Protein AF-A0A4Y2PQP3-F1 (afdb_monomer_lite)

Sequence (124 aa):
MWIKGHQGHCANERPNELVKSELLSNVIDTYCKNSIFQIRNEDESRIKEEWLHRWDNAQKVSRTKNISDKVDFNRIKGDFFIGQIFTGHGIFRAQQATLFGKNSKCQWEKTVGTAEHLIRGWGN

Structure (mmCIF, N/CA/C/O backbone):
data_AF-A0A4Y2PQP3-F1
#
_entry.id   AF-A0A4Y2PQP3-F1
#
loop_
_atom_site.group_PDB
_atom_site.id
_atom_site.type_symbol
_atom_site.label_atom_id
_atom_site.label_alt_id
_atom_site.label_comp_id
_atom_site.label_asym_id
_atom_site.label_entity_id
_atom_site.label_seq_id
_atom_site.pdbx_PDB_ins_code
_atom_site.Cartn_x
_atom_site.Cartn_y
_atom_site.Cartn_z
_atom_site.occupancy
_atom_site.B_iso_or_equiv
_atom_site.auth_seq_id
_atom_site.auth_comp_id
_atom_site.auth_asym_id
_atom_site.auth_atom_id
_atom_site.pdbx_PDB_model_num
ATOM 1 N N . MET A 1 1 ? -22.929 11.298 60.819 1.00 55.91 1 MET A N 1
ATOM 2 C CA . MET A 1 1 ? -23.173 10.483 62.029 1.00 55.91 1 MET A CA 1
ATOM 3 C C . MET A 1 1 ? -23.022 9.022 61.633 1.00 55.91 1 MET A C 1
ATOM 5 O O . MET A 1 1 ? -23.653 8.626 60.665 1.00 55.91 1 MET A O 1
ATOM 9 N N . TRP A 1 2 ? -22.137 8.263 62.281 1.00 59.28 2 TRP A N 1
ATOM 10 C CA . TRP A 1 2 ? -21.888 6.852 61.952 1.00 59.28 2 TRP A CA 1
ATOM 11 C C . TRP A 1 2 ? -22.856 5.963 62.733 1.00 59.28 2 TRP A C 1
ATOM 13 O O . TRP A 1 2 ? -22.975 6.114 63.947 1.00 59.28 2 TRP A O 1
ATOM 23 N N . ILE A 1 3 ? -23.550 5.057 62.046 1.00 62.56 3 ILE A N 1
ATOM 24 C CA . ILE A 1 3 ? -24.568 4.185 62.645 1.00 62.56 3 ILE A CA 1
ATOM 25 C C . ILE A 1 3 ? -24.053 2.743 62.608 1.00 62.56 3 ILE A C 1
ATOM 27 O O . ILE A 1 3 ? -23.620 2.259 61.564 1.00 62.56 3 ILE A O 1
ATOM 31 N N . LYS A 1 4 ? -24.065 2.058 63.759 1.00 66.25 4 LYS A N 1
ATOM 32 C CA . LYS A 1 4 ? -23.643 0.652 63.877 1.00 66.25 4 LYS A CA 1
ATOM 33 C C . LYS A 1 4 ? -24.659 -0.262 63.182 1.00 66.25 4 LYS A C 1
ATOM 35 O O . LYS A 1 4 ? -25.846 -0.197 63.479 1.00 66.25 4 LYS A O 1
ATOM 40 N N . GLY A 1 5 ? -24.179 -1.161 62.320 1.00 58.12 5 GLY A N 1
ATOM 41 C CA . GLY A 1 5 ? -24.999 -1.966 61.398 1.00 58.12 5 GLY A CA 1
ATOM 42 C C . GLY A 1 5 ? -25.974 -2.987 62.005 1.00 58.12 5 GLY A C 1
ATOM 43 O O . GLY A 1 5 ? -26.694 -3.626 61.248 1.00 58.12 5 GLY A O 1
ATOM 44 N N . HIS A 1 6 ? -26.027 -3.144 63.333 1.00 58.56 6 HIS A N 1
ATOM 45 C CA . HIS A 1 6 ? -26.894 -4.123 64.011 1.00 58.56 6 HIS A CA 1
ATOM 46 C C . HIS A 1 6 ? -28.038 -3.510 64.831 1.00 58.56 6 HIS A C 1
ATOM 48 O O . HIS A 1 6 ? -28.876 -4.249 65.338 1.00 58.56 6 HIS A O 1
ATOM 54 N N . GLN A 1 7 ? -28.115 -2.181 64.951 1.00 57.88 7 GLN A N 1
ATOM 55 C CA . GLN A 1 7 ? -29.326 -1.523 65.442 1.00 57.88 7 GLN A CA 1
ATOM 56 C C . GLN A 1 7 ? -30.191 -1.196 64.227 1.00 57.88 7 GLN A C 1
ATOM 58 O O . GLN A 1 7 ? -29.926 -0.219 63.528 1.00 57.88 7 GLN A O 1
ATOM 63 N N . GLY A 1 8 ? -31.184 -2.045 63.949 1.00 56.47 8 GLY A N 1
ATOM 64 C CA . GLY A 1 8 ? -32.215 -1.781 62.946 1.00 56.47 8 GLY A CA 1
ATOM 65 C C . GLY A 1 8 ? -32.900 -0.459 63.268 1.00 56.47 8 GLY A C 1
ATOM 66 O O . GLY A 1 8 ? -33.710 -0.372 64.187 1.00 56.47 8 GLY A O 1
ATOM 67 N N . HIS A 1 9 ? -32.488 0.600 62.579 1.00 63.19 9 HIS A N 1
ATOM 68 C CA . HIS A 1 9 ? -33.084 1.916 62.702 1.00 63.19 9 HIS A CA 1
ATOM 69 C C . HIS A 1 9 ? -33.966 2.109 61.477 1.00 63.19 9 HIS A C 1
ATOM 71 O O . HIS A 1 9 ? -33.444 2.268 60.372 1.00 63.19 9 HIS A O 1
ATOM 77 N N . CYS A 1 10 ? -35.285 2.131 61.669 1.00 67.94 10 CYS A N 1
ATOM 78 C CA . CYS A 1 10 ? -36.273 2.147 60.584 1.00 67.94 10 CYS A CA 1
ATOM 79 C C . CYS A 1 10 ? -36.042 3.302 59.588 1.00 67.94 10 CYS A C 1
ATOM 81 O O . CYS A 1 10 ? -36.317 3.189 58.397 1.00 67.94 10 CYS A O 1
ATOM 83 N N . ALA A 1 11 ? -35.461 4.419 60.050 1.00 68.12 11 ALA A N 1
ATOM 84 C CA . ALA A 1 11 ? -35.126 5.553 59.182 1.00 68.12 11 ALA A CA 1
ATOM 85 C C . ALA A 1 11 ? -33.940 5.307 58.224 1.00 68.12 11 ALA A C 1
ATOM 87 O O . ALA A 1 11 ? -33.793 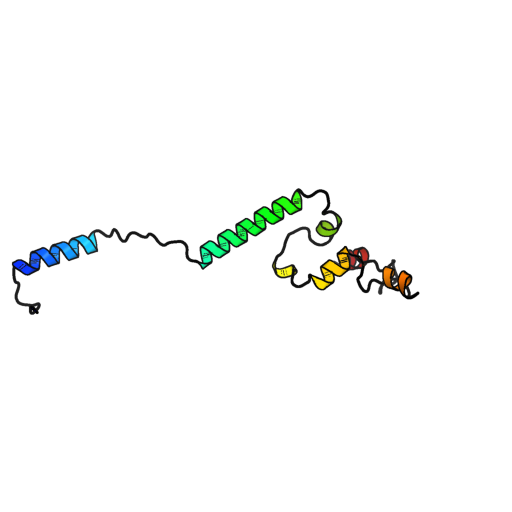6.049 57.260 1.00 68.12 11 ALA A O 1
ATOM 88 N N . ASN A 1 12 ? -33.096 4.301 58.477 1.00 68.25 12 ASN A N 1
ATOM 89 C CA . ASN A 1 12 ? -32.000 3.899 57.587 1.00 68.25 12 ASN A CA 1
ATOM 90 C C . ASN A 1 12 ? -32.387 2.725 56.674 1.00 68.25 12 ASN A C 1
ATOM 92 O O . ASN A 1 12 ? -31.719 2.472 55.676 1.00 68.25 12 ASN A O 1
ATOM 96 N N . GLU A 1 13 ? -33.478 2.025 56.978 1.00 78.12 13 GLU A N 1
ATOM 97 C CA . GLU A 1 13 ? -33.976 0.928 56.144 1.00 78.12 13 GLU A CA 1
ATOM 98 C C . GLU A 1 13 ? -34.477 1.454 54.802 1.00 78.12 13 GLU A C 1
ATOM 100 O O . GLU A 1 13 ? -34.051 0.963 53.763 1.00 78.12 13 GLU A O 1
ATOM 105 N N . ARG A 1 14 ? -35.270 2.531 54.813 1.00 78.81 14 ARG A N 1
ATOM 106 C CA . ARG A 1 14 ? -35.848 3.110 53.594 1.00 78.81 14 ARG A CA 1
ATOM 107 C C . ARG A 1 14 ? -34.796 3.675 52.619 1.00 78.81 14 ARG A C 1
ATOM 109 O O . ARG A 1 14 ? -34.879 3.355 51.437 1.00 78.81 14 ARG A O 1
ATOM 116 N N . PRO A 1 15 ? -33.769 4.435 53.053 1.00 78.81 15 PRO A N 1
ATOM 117 C CA . PRO A 1 15 ? -32.643 4.799 52.188 1.00 78.81 15 PRO A CA 1
ATOM 118 C C . PRO A 1 15 ? -31.865 3.586 51.662 1.00 78.81 15 PRO A C 1
ATOM 120 O O . PRO A 1 15 ? -31.466 3.569 50.504 1.00 78.81 15 PRO A O 1
ATOM 123 N N . ASN A 1 16 ? -31.664 2.555 52.486 1.00 78.44 16 ASN A N 1
ATOM 124 C CA . ASN A 1 16 ? -30.916 1.362 52.091 1.00 78.44 16 ASN A CA 1
ATOM 125 C C . ASN A 1 16 ? -31.695 0.490 51.091 1.00 78.44 16 ASN A C 1
ATOM 127 O O . ASN A 1 16 ? -31.105 -0.084 50.182 1.00 78.44 16 ASN A O 1
ATOM 131 N N . GLU A 1 17 ? -33.017 0.402 51.229 1.00 82.44 17 GLU A N 1
ATOM 132 C CA . GLU A 1 17 ? -33.899 -0.247 50.256 1.00 82.44 17 GLU A CA 1
ATOM 133 C C . GLU A 1 17 ? -33.916 0.491 48.921 1.00 82.44 17 GLU A C 1
ATOM 135 O O . GLU A 1 17 ? -33.873 -0.166 47.886 1.00 82.44 17 GLU A O 1
ATOM 140 N N . LEU A 1 18 ? -33.906 1.828 48.935 1.00 79.25 18 LEU A N 1
ATOM 141 C CA . LEU A 1 18 ? -33.802 2.639 47.719 1.00 79.25 18 LEU A CA 1
ATOM 142 C C . LEU A 1 18 ? -32.457 2.432 47.013 1.00 79.25 18 LEU A C 1
ATOM 144 O O . LEU A 1 18 ? -32.426 2.204 45.811 1.00 79.25 18 LEU A O 1
ATOM 148 N N . VAL A 1 19 ? -31.346 2.421 47.755 1.00 78.06 19 VAL A N 1
ATOM 149 C CA . VAL A 1 19 ? -30.020 2.138 47.178 1.00 78.06 19 VAL A CA 1
ATOM 150 C C . VAL A 1 19 ? -29.961 0.717 46.614 1.00 78.06 19 VAL A C 1
ATOM 152 O O . VAL A 1 19 ? -29.425 0.502 45.530 1.00 78.06 19 VAL A O 1
ATOM 155 N N . LYS A 1 20 ? -30.540 -0.268 47.312 1.00 79.38 20 LYS A N 1
ATOM 156 C CA . LYS A 1 20 ? -30.625 -1.650 46.822 1.00 79.38 20 LYS A CA 1
ATOM 157 C C . LYS A 1 20 ? -31.512 -1.769 45.590 1.00 79.38 20 LYS A C 1
ATOM 159 O O . LYS A 1 20 ? -31.143 -2.506 44.687 1.00 79.38 20 LYS A O 1
ATOM 164 N N . SER A 1 21 ? -32.654 -1.086 45.537 1.00 76.81 21 SER A N 1
ATOM 165 C CA . SER A 1 21 ? -33.536 -1.121 44.370 1.00 76.81 21 SER A CA 1
ATOM 166 C C . SER A 1 21 ? -32.897 -0.430 43.168 1.00 76.81 21 SER A C 1
ATOM 168 O O . SER A 1 21 ? -33.022 -0.940 42.062 1.00 76.81 21 SER A O 1
ATOM 170 N N . GLU A 1 22 ? -32.137 0.646 43.378 1.00 70.88 22 GLU A N 1
ATOM 171 C CA . GLU A 1 22 ? -31.366 1.335 42.338 1.00 70.88 22 GLU A CA 1
ATOM 172 C C . GLU A 1 22 ? -30.211 0.458 41.820 1.00 70.88 22 GLU A C 1
ATOM 174 O O . GLU A 1 22 ? -30.085 0.269 40.611 1.00 70.88 22 GLU A O 1
ATOM 179 N N . LEU A 1 23 ? -29.458 -0.202 42.711 1.00 67.38 23 LEU A N 1
ATOM 180 C CA . LEU A 1 23 ? -28.437 -1.203 42.354 1.00 67.38 23 LEU A CA 1
ATOM 181 C C . LEU A 1 23 ? -29.023 -2.424 41.628 1.00 67.38 23 LEU A C 1
ATOM 183 O O . LEU A 1 23 ? -28.416 -2.926 40.686 1.00 67.38 23 LEU A O 1
ATOM 187 N N . LEU A 1 24 ? -30.192 -2.910 42.054 1.00 67.19 24 LEU A N 1
ATOM 188 C CA . LEU A 1 24 ? -30.884 -4.050 41.440 1.00 67.19 24 LEU A CA 1
ATOM 189 C C . LEU A 1 24 ? -31.582 -3.681 40.128 1.00 67.19 24 LEU A C 1
ATOM 191 O O . LEU A 1 24 ? -31.811 -4.564 39.302 1.00 67.19 24 LEU A O 1
ATOM 195 N N . SER A 1 25 ? -31.904 -2.400 39.918 1.00 65.69 25 SER A N 1
ATOM 196 C CA . SER A 1 25 ? -32.561 -1.922 38.697 1.00 65.69 25 SER A CA 1
ATOM 197 C C . SER A 1 25 ? -31.684 -2.042 37.451 1.00 65.69 25 SER A C 1
ATOM 199 O O . SER A 1 25 ? -32.212 -1.903 36.353 1.00 65.69 25 SER A O 1
ATOM 201 N N . ASN A 1 26 ? -30.389 -2.365 37.603 1.00 57.47 26 ASN A N 1
ATOM 202 C CA . ASN A 1 26 ? -29.489 -2.833 36.543 1.00 57.47 26 ASN A CA 1
ATOM 203 C C . ASN A 1 26 ? -29.565 -2.045 35.225 1.00 57.47 26 ASN A C 1
ATOM 205 O O . ASN A 1 26 ? -29.215 -2.563 34.165 1.00 57.47 26 ASN A O 1
ATOM 209 N N . VAL A 1 27 ? -29.891 -0.754 35.286 1.00 58.06 27 VAL A N 1
ATOM 210 C CA . VAL A 1 27 ? -29.495 0.196 34.249 1.00 58.06 27 VAL A CA 1
ATOM 211 C C . VAL A 1 27 ? -28.046 0.565 34.546 1.00 58.06 27 VAL A C 1
ATOM 213 O O . VAL A 1 27 ? -27.696 1.704 34.839 1.00 58.06 27 VAL A O 1
ATOM 216 N N . ILE A 1 28 ? -27.171 -0.444 34.507 1.00 58.97 28 ILE A N 1
ATOM 217 C CA . ILE A 1 28 ? -25.797 -0.182 34.114 1.00 58.97 28 ILE A CA 1
ATOM 218 C C . ILE A 1 28 ? -25.965 0.234 32.669 1.00 58.97 28 ILE A C 1
ATOM 220 O O . ILE A 1 28 ? -26.184 -0.614 31.801 1.00 58.97 28 ILE A O 1
ATOM 224 N N . ASP A 1 29 ? -25.977 1.544 32.449 1.00 55.47 29 ASP A N 1
ATOM 225 C CA . ASP A 1 29 ? -25.942 2.120 31.123 1.00 55.47 29 ASP A CA 1
ATOM 226 C C . ASP A 1 29 ? -24.664 1.564 30.496 1.00 55.47 29 ASP A C 1
ATOM 228 O O . ASP A 1 29 ? -23.545 2.009 30.764 1.00 55.47 29 ASP A O 1
ATOM 232 N N . THR A 1 30 ? -24.810 0.460 29.764 1.00 56.62 30 THR A N 1
ATOM 233 C CA . THR A 1 30 ? -23.724 -0.300 29.144 1.00 56.62 30 THR A CA 1
ATOM 234 C C . THR A 1 30 ? -23.325 0.448 27.884 1.00 56.62 30 THR A C 1
ATOM 236 O O . THR A 1 30 ? -23.162 -0.105 26.803 1.00 56.62 30 THR A O 1
ATOM 239 N N . TYR A 1 31 ? -23.139 1.756 28.032 1.00 57.94 31 TYR A N 1
ATOM 240 C CA . TYR A 1 31 ? -22.499 2.616 27.076 1.00 57.94 31 TYR A CA 1
ATOM 241 C C . TYR A 1 31 ? -20.997 2.356 27.160 1.00 57.94 31 TYR A C 1
ATOM 243 O O . TYR A 1 31 ? -20.194 3.172 27.620 1.00 57.94 31 TYR A O 1
ATOM 251 N N . CYS A 1 32 ? -20.607 1.154 26.741 1.00 56.75 32 CYS A N 1
ATOM 252 C CA . CYS A 1 32 ? -19.225 0.860 26.441 1.00 56.75 32 CYS A CA 1
ATOM 253 C C . CYS A 1 32 ? -18.915 1.614 25.148 1.00 56.75 32 CYS A C 1
ATOM 255 O O . CYS A 1 32 ? -19.143 1.113 24.049 1.00 56.75 32 CYS A O 1
ATOM 257 N N . LYS A 1 33 ? -18.475 2.872 25.278 1.00 70.44 33 LYS A N 1
ATOM 258 C CA . LYS A 1 33 ? -17.883 3.609 24.158 1.00 70.44 33 LYS A CA 1
ATOM 259 C C . LYS A 1 33 ? -16.852 2.688 23.509 1.00 70.44 33 LYS A C 1
ATOM 261 O O . LYS A 1 33 ? -16.035 2.123 24.241 1.00 70.44 33 LYS A O 1
ATOM 266 N N . ASN A 1 34 ? -16.883 2.560 22.177 1.00 76.06 34 ASN A N 1
ATOM 267 C CA . ASN A 1 34 ? -15.839 1.852 21.436 1.00 76.06 34 ASN A CA 1
ATOM 268 C C . ASN A 1 34 ? -14.481 2.257 22.014 1.00 76.06 34 ASN A C 1
ATOM 270 O O . ASN A 1 34 ? -14.188 3.447 22.183 1.00 76.06 34 ASN A O 1
ATOM 274 N N . SER A 1 35 ? -13.671 1.268 22.379 1.00 82.56 35 SER A N 1
ATOM 275 C CA . SER A 1 35 ? -12.324 1.539 22.861 1.00 82.56 35 SER A CA 1
ATOM 276 C C . SER A 1 35 ? -11.566 2.353 21.813 1.00 82.56 35 SER A C 1
ATOM 278 O O . SER A 1 35 ? -11.782 2.205 20.609 1.00 82.56 35 SER A O 1
ATOM 280 N N . ILE A 1 36 ? -10.615 3.175 22.256 1.00 84.44 36 ILE A N 1
ATOM 281 C CA . ILE A 1 36 ? -9.730 3.921 21.347 1.00 84.44 36 ILE A CA 1
ATOM 282 C C . ILE A 1 36 ? -9.078 2.975 20.325 1.00 84.44 36 ILE A C 1
ATOM 284 O O . ILE A 1 36 ? -8.860 3.355 19.180 1.00 84.44 36 ILE A O 1
ATOM 288 N N . PHE A 1 37 ? -8.795 1.734 20.727 1.00 82.62 37 PHE A N 1
ATOM 289 C CA . PHE A 1 37 ? -8.263 0.710 19.838 1.00 82.62 37 PHE A CA 1
ATOM 290 C C . PHE A 1 37 ? -9.254 0.299 18.740 1.00 82.62 37 PHE A C 1
ATOM 292 O O . PHE A 1 37 ? -8.873 0.249 17.576 1.00 82.62 37 PHE A O 1
ATOM 299 N N . GLN A 1 38 ? -10.519 0.051 19.085 1.00 85.06 38 GLN A N 1
ATOM 300 C CA . GLN A 1 38 ? -11.563 -0.286 18.110 1.00 85.06 38 GLN A CA 1
ATOM 301 C C . GLN A 1 38 ? -11.809 0.862 17.133 1.00 85.06 38 GLN A C 1
ATOM 303 O O . GLN A 1 38 ? -11.811 0.624 15.933 1.00 85.06 38 GLN A O 1
ATOM 308 N N . ILE A 1 39 ? -11.898 2.099 17.631 1.00 87.06 39 ILE A N 1
ATOM 309 C CA . ILE A 1 39 ? -12.060 3.293 16.787 1.00 87.06 39 ILE A CA 1
ATOM 310 C C . ILE A 1 39 ? -10.884 3.418 15.812 1.00 87.06 39 ILE A C 1
ATOM 312 O O . ILE A 1 39 ? -11.085 3.626 14.621 1.00 87.06 39 ILE A O 1
ATOM 316 N N . ARG A 1 40 ? -9.646 3.234 16.292 1.00 86.56 40 ARG A N 1
ATOM 317 C CA . ARG A 1 40 ? -8.453 3.263 15.431 1.00 86.56 40 ARG A CA 1
ATOM 318 C C . ARG A 1 40 ? -8.468 2.158 14.383 1.00 86.56 40 ARG A C 1
ATOM 320 O O . ARG A 1 40 ? -8.139 2.432 13.239 1.00 86.56 40 ARG A O 1
ATOM 327 N N . ASN A 1 41 ? -8.850 0.938 14.750 1.00 86.88 41 ASN A N 1
ATOM 328 C CA . ASN A 1 41 ? -8.928 -0.171 13.800 1.00 86.88 41 ASN A CA 1
ATOM 329 C C . ASN A 1 41 ? -10.018 0.044 12.743 1.00 86.88 41 ASN A C 1
ATOM 331 O O . ASN A 1 41 ? -9.806 -0.287 11.576 1.00 86.88 41 ASN A O 1
ATOM 335 N N . GLU A 1 42 ? -11.171 0.583 13.137 1.00 90.06 42 GLU A N 1
ATOM 336 C CA . GLU A 1 42 ? -12.259 0.942 12.223 1.00 90.06 42 GLU A CA 1
ATOM 337 C C . GLU A 1 42 ? -11.812 2.038 11.252 1.00 90.06 42 GLU A C 1
ATOM 339 O O . GLU A 1 42 ? -11.958 1.878 10.039 1.00 90.06 42 GLU A O 1
ATOM 344 N N . ASP A 1 43 ? -11.191 3.106 11.759 1.00 87.06 43 ASP A N 1
ATOM 345 C CA . ASP A 1 43 ? -10.657 4.183 10.923 1.00 87.06 43 ASP A CA 1
ATOM 346 C C . ASP A 1 43 ? -9.540 3.695 9.999 1.00 87.06 43 ASP A C 1
ATOM 348 O O . ASP A 1 43 ? -9.544 4.024 8.812 1.00 87.06 43 ASP A O 1
ATOM 352 N N . GLU A 1 44 ? -8.608 2.877 10.496 1.00 84.81 44 GLU A N 1
ATOM 353 C CA . GLU A 1 44 ? -7.572 2.278 9.658 1.00 84.81 44 GLU A CA 1
ATOM 354 C C . GLU A 1 44 ? -8.196 1.460 8.532 1.00 84.81 44 GLU A C 1
ATOM 356 O O . GLU A 1 44 ? -7.826 1.660 7.378 1.00 84.81 44 GLU A O 1
ATOM 361 N N . SER A 1 45 ? -9.154 0.583 8.846 1.00 86.56 45 SER A N 1
ATOM 362 C CA . SER A 1 45 ? -9.831 -0.276 7.866 1.00 86.56 45 SER A CA 1
ATOM 363 C C . SER A 1 45 ? -10.555 0.546 6.803 1.00 86.56 45 SER A C 1
ATOM 365 O O . SER A 1 45 ? -10.350 0.316 5.611 1.00 86.56 45 SER A O 1
ATOM 367 N N . ARG A 1 46 ? -11.303 1.574 7.221 1.00 88.81 46 ARG A N 1
ATOM 368 C CA . ARG A 1 46 ? -11.990 2.505 6.320 1.00 88.81 46 ARG A CA 1
ATOM 369 C C . ARG A 1 46 ? -11.016 3.228 5.394 1.00 88.81 46 ARG A C 1
ATOM 371 O O . ARG A 1 46 ? -11.250 3.308 4.191 1.00 88.81 46 ARG A O 1
ATOM 378 N N . ILE A 1 47 ? -9.894 3.714 5.927 1.00 85.75 47 ILE A N 1
ATOM 379 C CA . ILE A 1 47 ? -8.847 4.350 5.119 1.00 85.75 47 ILE A CA 1
ATOM 380 C C . ILE A 1 47 ? -8.274 3.352 4.104 1.00 85.75 47 ILE A C 1
ATOM 382 O O . ILE A 1 47 ? -8.076 3.729 2.948 1.00 85.75 47 ILE A O 1
ATOM 386 N N . LYS A 1 48 ? -8.037 2.084 4.484 1.00 82.50 48 LYS A N 1
ATOM 387 C CA . LYS A 1 48 ? -7.547 1.062 3.535 1.00 82.50 48 LYS A CA 1
ATOM 388 C C . LYS A 1 48 ? -8.541 0.839 2.402 1.00 82.50 48 LYS A C 1
ATOM 390 O O . LYS A 1 48 ? -8.125 0.797 1.248 1.00 82.50 48 LYS A O 1
ATOM 395 N N . GLU A 1 49 ? -9.824 0.711 2.720 1.00 86.62 49 GLU A N 1
ATOM 396 C CA . GLU A 1 49 ? -10.888 0.481 1.739 1.00 86.62 49 GLU A CA 1
ATOM 397 C C . GLU A 1 49 ? -11.048 1.656 0.776 1.00 86.62 49 GLU A C 1
ATOM 399 O O . GLU A 1 49 ? -11.051 1.458 -0.438 1.00 86.62 49 GLU A O 1
ATOM 404 N N . GLU A 1 50 ? -11.104 2.889 1.286 1.00 86.88 50 GLU A N 1
ATOM 405 C CA . GLU A 1 50 ? -11.173 4.082 0.439 1.00 86.88 50 GLU A CA 1
ATOM 406 C C . GLU A 1 50 ? -9.949 4.186 -0.480 1.00 86.88 50 GLU A C 1
ATOM 408 O O . GLU A 1 50 ? -10.061 4.576 -1.648 1.00 86.88 50 GLU A O 1
ATOM 413 N N . TRP A 1 51 ? -8.770 3.835 0.035 1.00 82.00 51 TRP A N 1
ATOM 414 C CA . TRP A 1 51 ? -7.534 3.907 -0.731 1.00 82.00 51 TRP A CA 1
ATOM 415 C C . TRP A 1 51 ? -7.450 2.804 -1.792 1.00 82.00 51 TRP A C 1
ATOM 417 O O . TRP A 1 51 ? -7.097 3.106 -2.931 1.00 82.00 51 TRP A O 1
ATOM 427 N N . LEU A 1 52 ? -7.872 1.575 -1.476 1.00 82.94 52 LEU A N 1
ATOM 428 C CA . LEU A 1 52 ? -8.047 0.481 -2.440 1.00 82.94 52 LEU A CA 1
ATOM 429 C C . LEU A 1 52 ? -9.056 0.846 -3.530 1.00 82.94 52 LEU A C 1
ATOM 431 O O . LEU A 1 52 ? -8.771 0.697 -4.713 1.00 82.94 52 LEU A O 1
ATOM 435 N N . HIS A 1 53 ? -10.203 1.408 -3.156 1.00 84.81 53 HIS A N 1
ATOM 436 C CA . HIS A 1 53 ? -11.212 1.829 -4.119 1.00 84.81 53 HIS A CA 1
ATOM 437 C C 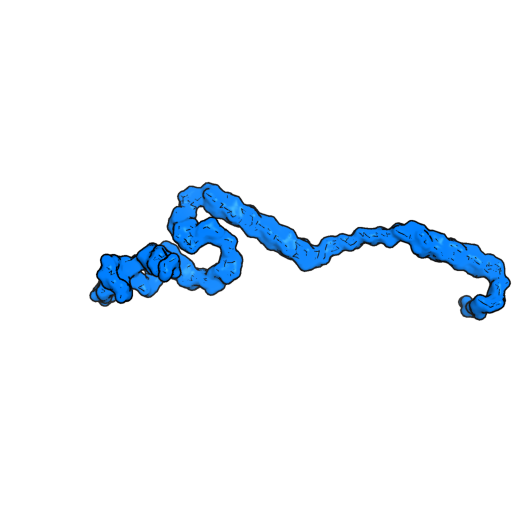. HIS A 1 53 ? -10.665 2.899 -5.078 1.00 84.81 53 HIS A C 1
ATOM 439 O O . HIS A 1 53 ? -10.861 2.824 -6.292 1.00 84.81 53 HIS A O 1
ATOM 445 N N . ARG A 1 54 ? -9.931 3.896 -4.566 1.00 83.12 54 ARG A N 1
ATOM 446 C CA . ARG A 1 54 ? -9.265 4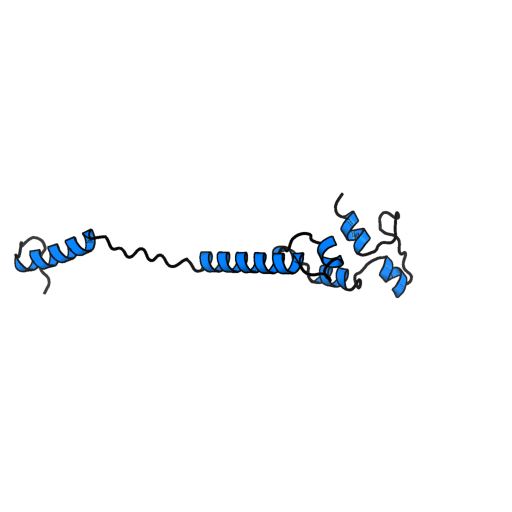.902 -5.414 1.00 83.12 54 ARG A CA 1
ATOM 447 C C . ARG A 1 54 ? -8.180 4.278 -6.288 1.00 83.12 54 ARG A C 1
ATOM 449 O O . ARG A 1 54 ? -8.052 4.658 -7.448 1.00 83.12 54 ARG A O 1
ATOM 456 N N . TRP A 1 55 ? -7.417 3.336 -5.744 1.00 78.31 55 TRP A N 1
ATOM 457 C CA . TRP A 1 55 ? -6.379 2.604 -6.460 1.00 78.31 55 TRP A CA 1
ATOM 458 C C . TRP A 1 55 ? -6.949 1.827 -7.647 1.00 78.31 55 TRP A C 1
ATOM 460 O O . TRP A 1 55 ? -6.460 1.962 -8.771 1.00 78.31 55 TRP A O 1
ATOM 470 N N . ASP A 1 56 ? -8.032 1.083 -7.435 1.00 80.44 56 ASP A N 1
ATOM 471 C CA . ASP A 1 56 ? -8.683 0.281 -8.467 1.00 80.44 56 ASP A CA 1
ATOM 472 C C . ASP A 1 56 ? -9.263 1.141 -9.589 1.00 80.44 56 ASP A C 1
ATOM 474 O O . ASP A 1 56 ? -9.083 0.813 -10.763 1.00 80.44 56 ASP A O 1
ATOM 478 N N . ASN A 1 57 ? -9.824 2.300 -9.254 1.00 82.06 57 ASN A N 1
ATOM 479 C CA . ASN A 1 57 ? -10.439 3.203 -10.226 1.00 82.06 57 ASN A CA 1
ATOM 480 C C . ASN A 1 57 ? -9.461 4.162 -10.926 1.00 82.06 57 ASN A C 1
ATOM 482 O O . ASN A 1 57 ? -9.834 4.854 -11.876 1.00 82.06 57 ASN A O 1
ATOM 486 N N . ALA A 1 58 ? -8.205 4.245 -10.491 1.00 75.44 58 ALA A N 1
ATOM 487 C CA . ALA A 1 58 ? -7.275 5.217 -11.044 1.00 75.44 58 ALA A CA 1
ATOM 488 C C . ALA A 1 58 ? -6.648 4.741 -12.377 1.00 75.44 58 ALA A C 1
ATOM 490 O O . ALA A 1 58 ? -5.891 3.771 -12.442 1.00 75.44 58 ALA A O 1
ATOM 491 N N . GLN A 1 59 ? -6.918 5.487 -13.457 1.00 67.25 59 GLN A N 1
ATOM 492 C CA . GLN A 1 59 ? -6.456 5.188 -14.827 1.00 67.25 59 GLN A CA 1
ATOM 493 C C . GLN A 1 59 ? -4.927 5.243 -15.016 1.00 67.25 59 GLN A C 1
ATOM 4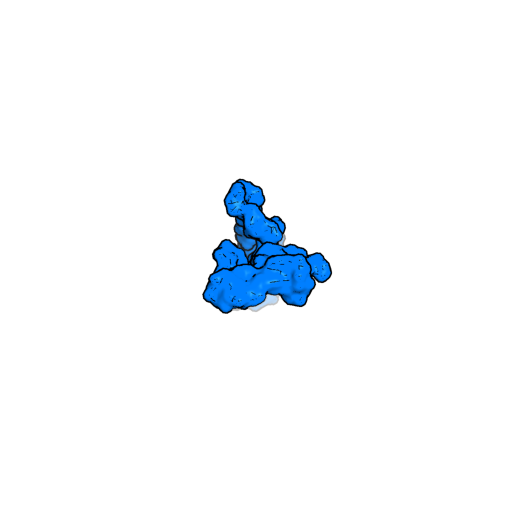95 O O . GLN A 1 59 ? -4.389 4.576 -15.896 1.00 67.25 59 GLN A O 1
ATOM 500 N N . LYS A 1 60 ? -4.205 6.039 -14.214 1.00 62.41 60 LYS A N 1
ATOM 501 C CA . LYS A 1 60 ? -2.757 6.301 -14.385 1.00 62.41 60 LYS A CA 1
ATOM 502 C C . LYS A 1 60 ? -1.837 5.368 -13.589 1.00 62.41 60 LYS A C 1
ATOM 504 O O . LYS A 1 60 ? -0.626 5.561 -13.579 1.00 62.41 60 LYS A O 1
ATOM 509 N N . VAL A 1 61 ? -2.388 4.354 -12.929 1.00 58.91 61 VAL A N 1
ATOM 510 C CA . VAL A 1 61 ? -1.673 3.554 -11.919 1.00 58.91 61 VAL A CA 1
ATOM 511 C C . VAL A 1 61 ? -1.120 2.247 -12.498 1.00 58.91 61 VAL A C 1
ATOM 513 O O . VAL A 1 61 ? -0.646 1.402 -11.752 1.00 58.91 61 VAL A O 1
ATOM 516 N N . SER A 1 62 ? -1.142 2.044 -13.824 1.00 61.62 62 SER A N 1
ATOM 517 C CA . SER A 1 62 ? -0.819 0.730 -14.416 1.00 61.62 62 SER A CA 1
ATOM 518 C C . SER A 1 62 ? 0.575 0.212 -14.043 1.00 61.62 62 SER A C 1
ATOM 520 O O . SER A 1 62 ? 0.728 -0.971 -13.755 1.00 61.62 62 SER A O 1
ATOM 522 N N . ARG A 1 63 ? 1.586 1.090 -13.952 1.00 57.28 63 ARG A N 1
ATOM 523 C CA . ARG A 1 63 ? 2.937 0.688 -13.521 1.00 57.28 63 ARG A CA 1
ATOM 524 C C . ARG A 1 63 ? 2.982 0.271 -12.053 1.00 57.28 63 ARG A C 1
ATOM 526 O O . ARG A 1 63 ? 3.668 -0.682 -11.722 1.00 57.28 63 ARG A O 1
ATOM 533 N N . THR A 1 64 ? 2.267 0.984 -11.192 1.00 59.75 64 THR A N 1
ATOM 534 C CA . THR A 1 64 ? 2.194 0.787 -9.737 1.00 59.75 64 THR A CA 1
ATOM 535 C C . THR A 1 64 ? 1.389 -0.475 -9.400 1.00 59.75 64 THR A C 1
ATOM 537 O O . THR A 1 64 ? 1.821 -1.268 -8.566 1.00 59.75 64 THR A O 1
ATOM 540 N N . LYS A 1 65 ? 0.279 -0.711 -10.116 1.00 65.50 65 LYS A N 1
ATOM 541 C CA . LYS A 1 65 ? -0.553 -1.922 -10.026 1.00 65.50 65 LYS A CA 1
ATOM 542 C C . LYS A 1 65 ? 0.220 -3.187 -10.378 1.00 65.50 65 LYS A C 1
ATOM 544 O O . LYS A 1 65 ? 0.194 -4.132 -9.607 1.00 65.50 65 LYS A O 1
ATOM 549 N N . ASN A 1 66 ? 1.017 -3.163 -11.449 1.00 65.12 66 ASN A N 1
ATOM 550 C CA . ASN A 1 66 ? 1.846 -4.312 -11.841 1.00 65.12 66 ASN A CA 1
ATOM 551 C C . ASN A 1 66 ? 2.863 -4.754 -10.763 1.00 65.12 66 ASN A C 1
ATOM 553 O O . ASN A 1 66 ? 3.432 -5.837 -10.869 1.00 65.12 66 ASN A O 1
ATOM 557 N N . ILE A 1 67 ? 3.146 -3.908 -9.765 1.00 63.53 67 ILE A N 1
ATOM 558 C CA . ILE A 1 67 ? 4.109 -4.169 -8.680 1.00 63.53 67 ILE A CA 1
ATOM 559 C C . ILE A 1 67 ? 3.390 -4.607 -7.392 1.00 63.53 67 ILE A C 1
ATOM 561 O O . ILE A 1 67 ? 3.966 -5.297 -6.541 1.00 63.53 67 ILE A O 1
ATOM 565 N N . SER A 1 68 ? 2.137 -4.185 -7.222 1.00 62.72 68 SER A N 1
ATOM 566 C CA . SER A 1 68 ? 1.300 -4.529 -6.079 1.00 62.72 68 SER A CA 1
ATOM 567 C C . SER A 1 68 ? -0.169 -4.464 -6.489 1.00 62.72 68 SER A C 1
ATOM 569 O O . SER A 1 68 ? -0.739 -3.379 -6.609 1.00 62.72 68 SER A O 1
ATOM 571 N N . ASP A 1 69 ? -0.788 -5.632 -6.656 1.00 65.94 69 ASP A N 1
ATOM 572 C CA . ASP A 1 69 ? -2.227 -5.734 -6.937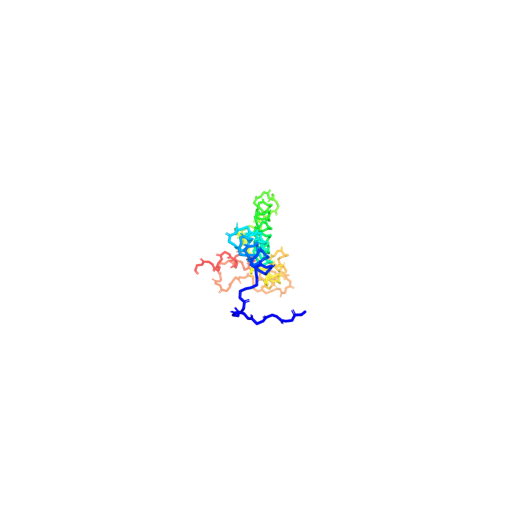 1.00 65.94 69 ASP A CA 1
ATOM 573 C C . ASP A 1 69 ? -3.081 -5.256 -5.758 1.00 65.94 69 ASP A C 1
ATOM 575 O O . ASP A 1 69 ? -4.222 -4.844 -5.941 1.00 65.94 69 ASP A O 1
ATOM 579 N N . LYS A 1 70 ? -2.528 -5.277 -4.540 1.00 67.44 70 LYS A N 1
ATOM 580 C CA . LYS A 1 70 ? -3.184 -4.772 -3.332 1.00 67.44 70 LYS A CA 1
ATOM 581 C C . LYS A 1 70 ? -2.348 -3.700 -2.656 1.00 67.44 70 LYS A C 1
ATOM 583 O O . LYS A 1 70 ? -1.115 -3.757 -2.629 1.00 67.44 70 LYS A O 1
ATOM 588 N N . VAL A 1 71 ? -3.058 -2.746 -2.076 1.00 64.56 71 VAL A N 1
ATOM 589 C CA . VAL A 1 71 ? -2.527 -1.745 -1.161 1.00 64.56 71 VAL A CA 1
ATOM 590 C C . VAL A 1 71 ? -2.145 -2.427 0.156 1.00 64.56 71 VAL A C 1
ATOM 592 O O . VAL A 1 71 ? -2.995 -3.016 0.820 1.00 64.56 71 VAL A O 1
ATOM 595 N N . ASP A 1 72 ? -0.873 -2.335 0.543 1.00 67.06 72 ASP A N 1
ATOM 596 C CA . ASP A 1 72 ? -0.376 -2.827 1.831 1.00 67.06 72 ASP A CA 1
ATOM 597 C C . ASP A 1 72 ? 0.457 -1.743 2.526 1.00 67.06 72 ASP A C 1
ATOM 599 O O . ASP A 1 72 ? 1.491 -1.305 2.020 1.00 67.06 72 ASP A O 1
ATOM 603 N N . PHE A 1 73 ? 0.006 -1.326 3.710 1.00 59.78 73 PHE A N 1
ATOM 604 C CA . PHE A 1 73 ? 0.653 -0.299 4.528 1.00 59.78 73 PHE A CA 1
ATOM 605 C C . PHE A 1 73 ? 1.940 -0.794 5.198 1.00 59.78 73 PHE A C 1
ATOM 607 O O . PHE A 1 73 ? 2.825 0.009 5.488 1.00 59.78 73 PHE A O 1
ATOM 614 N N . ASN A 1 74 ? 2.100 -2.108 5.389 1.00 62.97 74 ASN A N 1
ATOM 615 C CA . ASN A 1 74 ? 3.338 -2.683 5.920 1.00 62.97 74 ASN A CA 1
ATOM 616 C C . ASN A 1 74 ? 4.480 -2.618 4.894 1.00 62.97 74 ASN A C 1
ATOM 618 O O . ASN A 1 74 ? 5.657 -2.618 5.258 1.00 62.97 74 ASN A O 1
ATOM 622 N N . ARG A 1 75 ? 4.131 -2.520 3.606 1.00 56.78 75 ARG A N 1
ATOM 623 C CA . ARG A 1 75 ? 5.063 -2.548 2.473 1.00 56.78 75 ARG A CA 1
ATOM 624 C C . ARG A 1 75 ? 5.704 -1.187 2.171 1.00 56.78 75 ARG A C 1
ATOM 626 O O . ARG A 1 75 ? 6.739 -1.130 1.512 1.00 56.78 75 ARG A O 1
ATOM 633 N N . ILE A 1 76 ? 5.140 -0.098 2.698 1.00 53.59 76 ILE A N 1
ATOM 634 C CA . ILE A 1 76 ? 5.533 1.291 2.387 1.00 53.59 76 ILE A CA 1
ATOM 635 C C . ILE A 1 76 ? 6.841 1.715 3.089 1.00 53.59 76 ILE A C 1
ATOM 637 O O . ILE A 1 76 ? 7.507 2.646 2.660 1.00 53.59 76 ILE A O 1
ATOM 641 N N . LYS A 1 77 ? 7.373 0.949 4.056 1.00 48.59 77 LYS A N 1
ATOM 642 C CA . LYS A 1 77 ? 8.772 1.158 4.508 1.00 48.59 77 LYS A CA 1
ATOM 643 C C . LYS A 1 77 ? 9.825 0.842 3.421 1.00 48.59 77 LYS A C 1
ATOM 645 O O . LYS A 1 77 ? 11.001 1.137 3.611 1.00 48.59 77 LYS A O 1
ATOM 650 N N . GLY A 1 78 ? 9.408 0.302 2.270 1.00 52.19 78 GLY A N 1
ATOM 651 C CA . GLY A 1 78 ? 10.192 0.179 1.037 1.00 52.19 78 GLY A CA 1
ATOM 652 C C . GLY A 1 78 ? 10.159 1.407 0.110 1.00 52.19 78 GLY A C 1
ATOM 653 O O . GLY A 1 78 ? 10.616 1.290 -1.028 1.00 52.19 78 GLY A O 1
ATOM 654 N N . ASP A 1 79 ? 9.646 2.562 0.554 1.00 56.69 79 ASP A N 1
ATOM 655 C CA . ASP A 1 79 ? 9.479 3.792 -0.246 1.00 56.69 79 ASP A CA 1
ATOM 656 C C . ASP A 1 79 ? 10.730 4.228 -1.020 1.00 56.69 79 ASP A C 1
ATOM 658 O O . ASP A 1 79 ? 10.624 4.737 -2.137 1.00 56.69 79 ASP A O 1
ATOM 662 N N . PHE A 1 80 ? 11.926 3.957 -0.488 1.00 54.91 80 PHE A N 1
ATOM 663 C CA . PHE A 1 80 ? 13.174 4.205 -1.208 1.00 54.91 80 PHE A CA 1
ATOM 664 C C . PHE A 1 80 ? 13.273 3.362 -2.488 1.00 54.91 80 PHE A C 1
ATOM 666 O O . PHE A 1 80 ? 13.473 3.900 -3.574 1.00 54.91 80 PHE A O 1
ATOM 673 N N . PHE A 1 81 ? 13.076 2.045 -2.398 1.00 59.09 81 PHE A N 1
ATOM 674 C CA . PHE A 1 81 ? 13.152 1.148 -3.555 1.00 59.09 81 PHE A CA 1
ATOM 675 C C . PHE A 1 81 ? 11.965 1.325 -4.501 1.00 59.09 81 PHE A C 1
ATOM 677 O O . PHE A 1 81 ? 12.133 1.260 -5.716 1.00 59.09 81 PHE A O 1
ATOM 684 N N . ILE A 1 82 ? 10.781 1.612 -3.963 1.00 66.62 82 ILE A N 1
ATOM 685 C CA . ILE A 1 82 ? 9.575 1.876 -4.746 1.00 66.62 82 ILE A CA 1
ATOM 686 C C . ILE A 1 82 ? 9.724 3.178 -5.551 1.00 66.62 82 ILE A C 1
ATOM 688 O O . ILE A 1 82 ? 9.470 3.190 -6.757 1.00 66.62 82 ILE A O 1
ATOM 692 N N . GLY A 1 83 ? 10.228 4.252 -4.936 1.00 67.00 83 GLY A N 1
ATOM 693 C CA . GLY A 1 83 ? 10.532 5.504 -5.632 1.00 67.00 83 GLY A CA 1
ATOM 694 C C . GLY A 1 83 ? 11.590 5.329 -6.727 1.00 67.00 83 GLY A C 1
ATOM 695 O O . GLY A 1 83 ? 11.453 5.883 -7.820 1.00 67.00 83 GLY A O 1
ATOM 696 N N . GLN A 1 84 ? 12.606 4.498 -6.481 1.00 70.62 84 GLN A N 1
ATOM 697 C CA . GLN A 1 84 ? 13.642 4.150 -7.461 1.00 70.62 84 GLN A CA 1
ATOM 698 C C . GLN A 1 84 ? 13.073 3.330 -8.632 1.00 70.62 84 GLN A C 1
ATOM 700 O O . GLN A 1 84 ? 13.430 3.575 -9.782 1.00 70.62 84 GLN A O 1
ATOM 705 N N . ILE A 1 85 ? 12.145 2.404 -8.368 1.00 69.12 85 ILE A N 1
ATOM 706 C CA . ILE A 1 85 ? 11.413 1.654 -9.398 1.00 69.12 85 ILE A CA 1
ATOM 707 C C . ILE A 1 85 ? 10.537 2.594 -10.244 1.00 69.12 85 ILE A C 1
ATOM 709 O O . ILE A 1 85 ? 10.554 2.489 -11.470 1.00 69.12 85 ILE A O 1
ATOM 713 N N . PHE A 1 86 ? 9.809 3.534 -9.626 1.00 64.44 86 PHE A N 1
ATOM 714 C CA . PHE A 1 86 ? 8.900 4.436 -10.349 1.00 64.44 86 PHE A CA 1
ATOM 715 C C . PHE A 1 86 ? 9.599 5.457 -11.221 1.00 64.44 86 PHE A C 1
ATOM 717 O O . PHE A 1 86 ? 9.201 5.677 -12.364 1.00 64.44 86 PHE A O 1
ATOM 724 N N . THR A 1 87 ? 10.644 6.072 -10.684 1.00 68.38 87 THR A N 1
ATOM 725 C CA . THR A 1 87 ? 11.481 6.997 -11.450 1.00 68.38 87 THR A CA 1
ATOM 726 C C . THR A 1 87 ? 12.323 6.247 -12.475 1.00 68.38 87 THR A C 1
ATOM 728 O O . THR A 1 87 ? 12.800 6.835 -13.437 1.00 68.38 87 THR A O 1
ATOM 731 N N . GLY A 1 88 ? 12.508 4.939 -12.286 1.00 63.22 88 GLY A N 1
ATOM 732 C CA . GLY A 1 88 ? 13.501 4.161 -12.998 1.00 63.22 88 GLY A CA 1
ATOM 733 C C . GLY A 1 88 ? 14.920 4.468 -12.533 1.00 63.22 88 GLY A C 1
ATOM 734 O O . GLY A 1 88 ? 15.804 3.774 -13.000 1.00 63.22 88 GLY A O 1
ATOM 735 N N . HIS A 1 89 ? 15.140 5.420 -11.610 1.00 69.56 89 HIS A N 1
ATOM 736 C CA . HIS A 1 89 ? 16.452 5.920 -11.160 1.00 69.56 89 HIS A CA 1
ATOM 737 C C . HIS A 1 89 ? 17.214 4.959 -10.226 1.00 69.56 89 HIS A C 1
ATOM 739 O O . HIS A 1 89 ? 18.209 5.341 -9.612 1.00 69.56 89 HIS A O 1
ATOM 745 N N . GLY A 1 90 ? 16.742 3.717 -10.108 1.00 68.38 90 GLY A N 1
ATOM 746 C CA . GLY A 1 90 ? 17.401 2.642 -9.374 1.00 68.38 90 GLY A CA 1
ATOM 747 C C . GLY A 1 90 ? 18.747 2.222 -9.950 1.00 68.38 90 GLY A C 1
ATOM 748 O O . GLY A 1 90 ? 19.101 2.524 -11.089 1.00 68.38 90 GLY A O 1
ATOM 749 N N . ILE A 1 91 ? 19.469 1.399 -9.187 1.00 71.38 91 ILE A N 1
ATOM 750 C CA . ILE A 1 91 ? 20.666 0.665 -9.635 1.00 71.38 91 ILE A CA 1
ATOM 751 C C . ILE A 1 91 ? 20.245 -0.468 -10.601 1.00 71.38 91 ILE A C 1
ATOM 753 O O . ILE A 1 91 ? 20.548 -1.643 -10.408 1.00 71.38 91 ILE A O 1
ATOM 757 N N . PHE A 1 92 ? 19.491 -0.134 -11.647 1.00 82.88 92 PHE A N 1
ATOM 758 C CA . PHE A 1 92 ? 19.068 -1.065 -12.684 1.00 82.88 92 PHE A CA 1
ATOM 759 C C . PHE A 1 92 ? 20.131 -1.136 -13.771 1.00 82.88 92 PHE A C 1
ATOM 761 O O . PHE A 1 92 ? 20.643 -0.111 -14.225 1.00 82.88 92 PHE A O 1
ATOM 768 N N . ARG A 1 93 ? 20.435 -2.350 -14.240 1.00 83.12 93 ARG A N 1
ATOM 769 C CA . ARG A 1 93 ? 21.466 -2.605 -15.262 1.00 83.12 93 ARG A CA 1
ATOM 770 C C . ARG A 1 93 ? 21.227 -1.774 -16.524 1.00 83.12 93 ARG A C 1
ATOM 772 O O . ARG A 1 93 ? 22.171 -1.236 -17.087 1.00 83.12 93 ARG A O 1
ATOM 779 N N . ALA A 1 94 ? 19.965 -1.612 -16.927 1.00 84.31 94 ALA A N 1
ATOM 780 C CA . ALA A 1 94 ? 19.579 -0.800 -18.082 1.00 84.31 94 ALA A CA 1
ATOM 781 C C . ALA A 1 94 ? 19.989 0.679 -17.941 1.00 84.31 94 ALA A C 1
ATOM 783 O O . ALA A 1 94 ? 20.552 1.276 -18.860 1.00 84.31 94 ALA A O 1
ATOM 784 N N . GLN A 1 95 ? 19.749 1.264 -16.767 1.00 82.12 95 GLN A N 1
ATOM 785 C CA . GLN A 1 95 ? 20.138 2.643 -16.492 1.00 82.12 95 GLN A CA 1
ATOM 786 C C . GLN A 1 95 ? 21.641 2.787 -16.295 1.00 82.12 95 GLN A C 1
ATOM 788 O O . GLN A 1 95 ? 22.241 3.725 -16.809 1.00 82.12 95 GLN A O 1
ATOM 793 N N . GLN A 1 96 ? 22.273 1.836 -15.611 1.00 84.31 96 GLN A N 1
ATOM 794 C CA . GLN A 1 96 ? 23.720 1.840 -15.437 1.00 84.31 96 GLN A CA 1
ATOM 795 C C . GLN A 1 96 ? 24.478 1.694 -16.760 1.00 84.31 96 GLN A C 1
ATOM 797 O O . GLN A 1 96 ? 25.567 2.246 -16.900 1.00 84.31 96 GLN A O 1
ATOM 802 N N . ALA A 1 97 ? 23.911 0.980 -17.731 1.00 87.50 97 ALA A N 1
ATOM 803 C CA . ALA A 1 97 ? 24.441 0.922 -19.086 1.00 87.50 97 ALA A CA 1
ATOM 804 C C . ALA A 1 97 ? 24.366 2.280 -19.786 1.00 87.50 97 ALA A C 1
ATOM 806 O O . ALA A 1 97 ? 25.329 2.702 -20.414 1.00 87.50 97 ALA A O 1
ATOM 807 N N . THR A 1 98 ? 23.252 2.990 -19.609 1.00 85.19 98 THR A N 1
ATOM 808 C CA . THR A 1 98 ? 23.032 4.308 -20.220 1.00 85.19 98 THR A CA 1
ATOM 809 C C . THR A 1 98 ? 23.912 5.390 -19.587 1.00 85.19 98 THR A C 1
ATOM 811 O O . THR A 1 98 ? 24.489 6.204 -20.296 1.00 85.19 98 THR A O 1
ATOM 814 N N . LEU A 1 99 ? 24.038 5.397 -18.256 1.00 83.00 99 LEU A N 1
ATOM 815 C CA . LEU A 1 99 ? 24.742 6.446 -17.509 1.00 83.00 99 LEU A CA 1
ATOM 816 C C . LEU A 1 99 ? 26.245 6.184 -17.354 1.00 83.00 99 LEU A C 1
ATOM 818 O O . LEU A 1 99 ? 27.025 7.126 -17.281 1.00 83.00 99 LEU A O 1
ATOM 822 N N . PHE A 1 100 ? 26.655 4.915 -17.274 1.00 85.56 100 PHE A N 1
ATOM 823 C CA . PHE A 1 100 ? 28.027 4.530 -16.920 1.00 85.56 100 PHE A CA 1
ATOM 824 C C . PHE A 1 100 ? 28.646 3.508 -17.887 1.00 85.56 100 PHE A C 1
ATOM 826 O O . PHE A 1 100 ? 29.701 2.957 -17.578 1.00 85.56 100 PHE A O 1
ATOM 833 N N . GLY A 1 101 ? 27.991 3.187 -19.011 1.00 87.19 101 GLY A N 1
ATOM 834 C CA . GLY A 1 101 ? 28.509 2.233 -20.002 1.00 87.19 101 GLY A CA 1
ATOM 835 C C . GLY A 1 101 ? 28.639 0.790 -19.496 1.00 87.19 101 GLY A C 1
ATOM 836 O O . GLY A 1 101 ? 29.374 -0.007 -20.072 1.00 87.19 101 GLY A O 1
ATOM 837 N N . LYS A 1 102 ? 27.967 0.439 -18.391 1.00 87.12 102 LYS A N 1
ATOM 838 C CA . LYS A 1 102 ? 28.011 -0.916 -17.817 1.00 87.12 102 LYS A CA 1
ATOM 839 C C . LYS A 1 102 ? 27.214 -1.920 -18.657 1.00 87.12 102 LYS A C 1
ATOM 841 O O . LYS A 1 102 ? 26.392 -1.557 -19.490 1.00 87.12 102 LYS A O 1
ATOM 846 N N . ASN A 1 103 ? 27.410 -3.212 -18.392 1.00 85.38 103 ASN A N 1
ATOM 847 C CA . ASN A 1 103 ? 26.598 -4.259 -19.012 1.00 85.38 103 ASN A CA 1
ATOM 848 C C . ASN A 1 103 ? 25.114 -4.109 -18.615 1.00 85.38 103 ASN A C 1
ATOM 850 O O . ASN A 1 103 ? 24.782 -4.058 -17.427 1.00 85.38 103 ASN A O 1
ATOM 854 N N . SER A 1 104 ? 24.236 -4.058 -19.620 1.00 86.31 104 SER A N 1
ATOM 855 C CA . SER A 1 104 ? 22.787 -3.904 -19.466 1.00 86.31 104 SER A CA 1
ATOM 856 C C . SER A 1 104 ? 22.058 -5.207 -19.131 1.00 86.31 104 SER A C 1
ATOM 858 O O . SER A 1 104 ? 20.888 -5.165 -18.741 1.00 86.31 104 SER A O 1
ATOM 860 N N . LYS A 1 105 ? 22.715 -6.364 -19.260 1.00 85.62 105 LYS A N 1
ATOM 861 C CA . LYS A 1 105 ? 22.118 -7.677 -19.004 1.00 85.62 105 LYS A CA 1
ATOM 862 C C . LYS A 1 105 ? 21.840 -7.900 -17.518 1.00 85.62 105 LYS A C 1
ATOM 864 O O . LYS A 1 105 ? 22.594 -7.476 -16.642 1.00 85.62 105 LYS A O 1
ATOM 869 N N . CYS A 1 106 ? 20.737 -8.585 -17.238 1.00 79.44 106 CYS A N 1
ATOM 870 C CA . CYS A 1 106 ? 20.420 -9.074 -15.903 1.00 79.44 106 CYS A CA 1
ATOM 871 C C . CYS A 1 106 ? 21.448 -10.121 -15.428 1.00 79.44 106 CYS A C 1
ATOM 873 O O . CYS A 1 106 ? 22.145 -10.718 -16.240 1.00 79.44 106 CYS A O 1
ATOM 875 N N . GLN A 1 107 ? 21.504 -10.381 -14.118 1.00 73.00 107 GLN A N 1
ATOM 876 C CA . GLN A 1 107 ? 22.332 -11.427 -13.499 1.00 73.00 107 GLN A CA 1
ATOM 877 C C . GLN A 1 107 ? 22.110 -12.832 -14.082 1.00 73.00 107 GLN A C 1
ATOM 879 O O . GLN A 1 107 ? 23.010 -13.658 -14.041 1.00 73.00 107 GLN A O 1
ATOM 884 N N . TRP A 1 108 ? 20.928 -13.090 -14.647 1.00 73.69 108 TRP A N 1
ATOM 885 C CA . TRP A 1 108 ? 20.613 -14.346 -15.333 1.00 73.69 108 TRP A CA 1
ATOM 886 C C . TRP A 1 108 ? 20.887 -14.299 -16.841 1.00 73.69 108 TRP A C 1
ATOM 888 O O . TRP A 1 108 ? 20.498 -15.216 -17.550 1.00 73.69 108 TRP A O 1
ATOM 898 N N . GLU A 1 109 ? 21.474 -13.207 -17.337 1.00 69.50 109 GLU A N 1
ATOM 899 C CA . GLU A 1 109 ? 21.907 -12.934 -18.718 1.00 69.50 109 GLU A CA 1
ATOM 900 C C . GLU A 1 109 ? 20.861 -13.071 -19.838 1.00 69.50 109 GLU A C 1
ATOM 902 O O . GLU A 1 109 ? 21.164 -12.811 -21.001 1.00 69.50 109 GLU A O 1
ATOM 907 N N . LYS A 1 110 ? 19.613 -13.408 -19.504 1.00 72.50 110 LYS A N 1
ATOM 908 C CA . LYS A 1 110 ? 18.537 -13.676 -20.468 1.00 72.50 110 LYS A CA 1
ATOM 909 C C . LYS A 1 110 ? 17.972 -12.417 -21.129 1.00 72.50 110 LYS A C 1
ATOM 911 O O . LYS A 1 110 ? 17.584 -12.466 -22.290 1.00 72.50 110 LYS A O 1
ATOM 916 N N . THR A 1 111 ? 17.913 -11.296 -20.410 1.00 80.81 111 THR A N 1
ATOM 917 C CA . THR A 1 111 ? 17.303 -10.041 -20.888 1.00 80.81 111 THR A CA 1
ATOM 918 C C . THR A 1 111 ? 17.953 -8.814 -20.247 1.00 80.81 111 THR A C 1
ATOM 920 O O . THR A 1 111 ? 18.742 -8.920 -19.303 1.00 80.81 111 THR A O 1
ATOM 923 N N . VAL A 1 112 ? 17.608 -7.624 -20.748 1.00 83.94 112 VAL A N 1
ATOM 924 C CA . VAL A 1 112 ? 18.011 -6.342 -20.154 1.00 83.94 112 VAL A CA 1
ATOM 925 C C . VAL A 1 112 ? 17.463 -6.237 -18.725 1.00 83.94 112 VAL A C 1
ATOM 927 O O . VAL A 1 112 ? 16.278 -6.464 -18.486 1.00 83.94 112 VAL A O 1
ATOM 930 N N . GLY A 1 113 ? 18.326 -5.897 -17.765 1.00 82.06 113 GLY A N 1
ATOM 931 C CA . GLY A 1 113 ? 17.972 -5.753 -16.352 1.00 82.06 113 GLY A CA 1
ATOM 932 C C . GLY A 1 113 ? 17.261 -4.431 -16.077 1.00 82.06 113 GLY A C 1
ATOM 933 O O . GLY A 1 113 ? 17.855 -3.506 -15.518 1.00 82.06 113 GLY A O 1
ATOM 934 N N . THR A 1 114 ? 16.006 -4.335 -16.509 1.00 80.19 114 THR A N 1
ATOM 935 C CA . THR A 1 114 ? 15.096 -3.230 -16.183 1.00 80.19 114 THR A CA 1
ATOM 936 C C . THR A 1 114 ? 14.436 -3.448 -14.818 1.00 80.19 114 THR A C 1
ATOM 938 O O . THR A 1 114 ? 14.425 -4.562 -14.292 1.00 80.19 114 THR A O 1
ATOM 941 N N . ALA A 1 115 ? 13.850 -2.387 -14.254 1.00 75.62 115 ALA A N 1
ATOM 942 C CA . ALA A 1 115 ? 13.059 -2.479 -13.026 1.00 75.62 115 ALA A CA 1
ATOM 943 C C . ALA A 1 115 ? 11.933 -3.519 -13.154 1.00 75.62 115 ALA A C 1
ATOM 945 O O . ALA A 1 115 ? 11.769 -4.382 -12.299 1.00 75.62 115 ALA A O 1
ATOM 946 N N . GLU A 1 116 ? 11.213 -3.490 -14.277 1.00 72.88 116 GLU A N 1
ATOM 947 C CA . GLU A 1 116 ? 10.124 -4.421 -14.572 1.00 72.88 116 GLU A CA 1
ATOM 948 C C . GLU A 1 116 ? 10.598 -5.879 -14.659 1.00 72.88 116 GLU A C 1
ATOM 950 O O . GLU A 1 116 ? 9.942 -6.771 -14.123 1.00 72.88 116 GLU A O 1
ATOM 955 N N . HIS A 1 117 ? 11.757 -6.125 -15.279 1.00 75.31 117 HIS A N 1
ATOM 956 C CA . HIS A 1 117 ? 12.342 -7.462 -15.355 1.00 75.31 117 HIS A CA 1
ATOM 957 C C . HIS A 1 117 ? 12.658 -8.036 -13.967 1.00 75.31 117 HIS A C 1
ATOM 959 O O . HIS A 1 117 ? 12.370 -9.202 -13.705 1.00 75.31 117 HIS A O 1
ATOM 965 N N . LEU A 1 118 ? 13.219 -7.223 -13.067 1.00 71.00 118 LEU A N 1
ATOM 966 C CA . LEU A 1 118 ? 13.546 -7.662 -11.708 1.00 71.00 118 LEU A CA 1
ATOM 967 C C . LEU A 1 118 ? 12.294 -7.939 -10.875 1.00 71.00 118 LEU A C 1
ATOM 969 O O . LEU A 1 118 ? 12.262 -8.922 -10.144 1.00 71.00 118 LEU A O 1
ATOM 973 N N . ILE A 1 119 ? 11.256 -7.115 -11.023 1.00 69.12 119 ILE A N 1
ATOM 974 C CA . ILE A 1 119 ? 10.000 -7.264 -10.278 1.00 69.12 119 ILE A CA 1
ATOM 975 C C . ILE A 1 119 ? 9.248 -8.519 -10.724 1.00 69.12 119 ILE A C 1
ATOM 977 O O . ILE A 1 119 ? 8.786 -9.283 -9.884 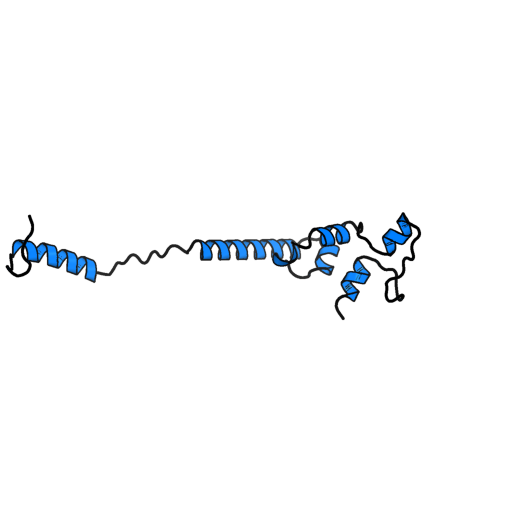1.00 69.12 119 ILE A O 1
ATOM 981 N N . ARG A 1 120 ? 9.175 -8.778 -12.035 1.00 67.06 120 ARG A N 1
ATOM 982 C CA . ARG A 1 120 ? 8.540 -9.991 -12.577 1.00 67.06 120 ARG A CA 1
ATOM 983 C C . ARG A 1 120 ? 9.369 -11.257 -12.328 1.00 67.06 120 ARG A C 1
ATOM 985 O O . ARG A 1 120 ? 8.807 -12.337 -12.210 1.00 67.06 120 ARG A O 1
ATOM 992 N N . GLY A 1 121 ? 10.696 -11.136 -12.265 1.00 61.44 121 GLY A N 1
ATOM 993 C CA . GLY A 1 121 ? 11.615 -12.257 -12.043 1.00 61.44 121 GLY A CA 1
ATOM 994 C C . GLY A 1 121 ? 11.754 -12.699 -10.582 1.00 61.44 121 GLY A C 1
ATOM 995 O O . GLY A 1 121 ? 12.268 -13.784 -10.341 1.00 61.44 121 GLY A O 1
ATOM 996 N N . TRP A 1 122 ? 11.302 -11.891 -9.618 1.00 51.72 122 TRP A N 1
ATOM 997 C CA . TRP A 1 122 ? 11.353 -12.188 -8.177 1.00 51.72 122 TRP A CA 1
ATOM 998 C C . TRP A 1 122 ? 10.229 -13.118 -7.677 1.00 51.72 122 TRP A C 1
ATOM 1000 O O . TRP A 1 122 ? 10.168 -13.402 -6.485 1.00 51.72 122 TRP A O 1
ATOM 1010 N N . GLY A 1 123 ? 9.333 -13.562 -8.565 1.00 44.38 123 GLY A N 1
ATOM 1011 C CA . GLY A 1 123 ? 8.145 -14.358 -8.230 1.00 44.38 123 GLY A CA 1
ATOM 1012 C C . GLY A 1 123 ? 8.173 -15.833 -8.651 1.00 44.38 123 GLY A C 1
ATOM 1013 O O . GLY A 1 123 ? 7.106 -16.438 -8.663 1.00 44.38 123 GLY A O 1
ATOM 1014 N N . ASN A 1 124 ? 9.334 -16.395 -9.015 1.00 39.16 124 ASN A N 1
ATOM 1015 C CA . ASN A 1 124 ? 9.504 -17.829 -9.304 1.00 39.16 124 ASN A CA 1
ATOM 1016 C C . ASN A 1 124 ? 10.463 -18.484 -8.314 1.00 39.16 124 ASN A C 1
ATOM 1018 O O . ASN A 1 124 ? 11.546 -17.893 -8.097 1.00 39.16 124 ASN A O 1
#

Secondary structure (DSSP, 8-state):
----TTS--HHHHHHHHHHHHHHHT----------HHHHHHHHHHHHHHHHHHHHHH-TT-HHHHTT-SS--GGGGGGHHHHHHHHHS-SS-HHHHHHHH----B-TTSSSB--HHHHHHHTT-

Organism: Araneus ventricosus (NCBI:txid182803)

Radius of gyration: 33.31 Å; chains: 1; bounding box: 65×28×86 Å

Foldseek 3Di:
DDDDPPPPDVVVVVVVVVVVCVVVVPCPVPPPPQPPVRVVVVVVVVVQVVVLVCQVPDPVCVQVCLLPVGDDPVCCVCVVVVVCLVVQVDPFLCVCCVPPVGHQADPVRPDGRGSSCVSVVVPD

InterPro domains:
  IPR002156 Ribonuclease H domain [PS50879] (1-24)

pLDDT: mean 71.61, std 11.54, range [39.16, 90.06]